Protein AF-A0A7C4SYA0-F1 (afdb_monomer_lite)

Sequence (109 aa):
MLEIKVHLNSPVEKILDFKCCHMLNQNLEILVRNRGEKTVRVSSACELVGPSGRLRLECLFPPGGHVIPPGEIVAFYGSFPESLFDPYESVVFRDAEGGEHWAPLRPDR

Secondary structure (DSSP, 8-state):
-EEEEEEES--GGGTTTS--S--TT--EEEEEEE-SSS-EEEES-EEEEETTEEEEE--PBSPSEEEE-TT-EEEEEE---GGGGTT--EEEEEBTTS-EEEEESSTT-

Structure (mmCIF, N/CA/C/O backbone):
data_AF-A0A7C4SYA0-F1
#
_entry.id   AF-A0A7C4SYA0-F1
#
loop_
_atom_site.group_PDB
_atom_site.id
_atom_site.type_symbol
_atom_site.label_atom_id
_atom_site.label_alt_id
_atom_site.label_comp_id
_atom_site.label_asym_id
_atom_site.label_entity_id
_atom_site.label_seq_id
_atom_site.pdbx_PDB_ins_code
_atom_site.Cartn_x
_atom_site.Cartn_y
_atom_site.Cartn_z
_atom_site.occupancy
_atom_site.B_iso_or_equiv
_atom_site.auth_seq_id
_atom_site.auth_comp_id
_atom_site.auth_asym_id
_atom_site.auth_atom_id
_atom_site.pdbx_PDB_model_num
ATOM 1 N N . MET A 1 1 ? -3.732 -3.733 13.935 1.00 89.00 1 MET A N 1
ATOM 2 C CA . MET A 1 1 ? -3.044 -4.533 12.902 1.00 89.00 1 MET A 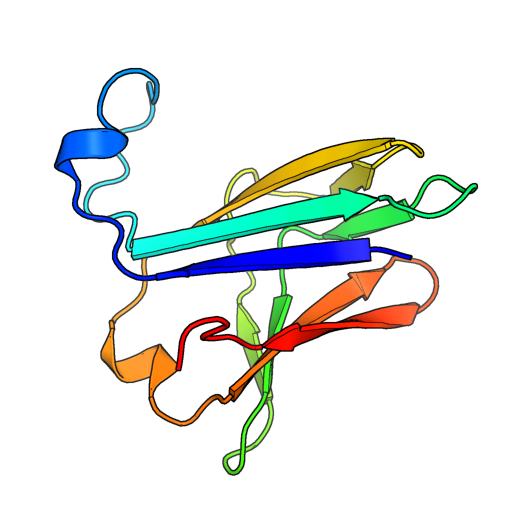CA 1
ATOM 3 C C . MET A 1 1 ? -3.741 -4.268 11.586 1.00 89.00 1 MET A C 1
ATOM 5 O O . MET A 1 1 ? -4.956 -4.448 11.538 1.00 89.00 1 MET A O 1
ATOM 9 N N . LEU A 1 2 ? -3.020 -3.806 10.568 1.00 95.50 2 LEU A N 1
ATOM 10 C CA . LEU A 1 2 ? -3.595 -3.619 9.239 1.00 95.50 2 LEU A CA 1
ATOM 11 C C . LEU A 1 2 ? -3.404 -4.892 8.405 1.00 95.50 2 LEU A C 1
ATOM 13 O O . LEU A 1 2 ? -2.297 -5.403 8.289 1.00 95.50 2 LEU A O 1
ATOM 17 N N . GLU A 1 3 ? -4.494 -5.402 7.843 1.00 96.75 3 GLU A N 1
ATOM 18 C CA . GLU A 1 3 ? -4.477 -6.374 6.751 1.00 96.75 3 GLU A CA 1
ATOM 19 C C . GLU A 1 3 ? -4.413 -5.583 5.441 1.00 96.75 3 GLU A C 1
ATOM 21 O O . GLU A 1 3 ? -5.282 -4.748 5.187 1.00 96.75 3 GLU A O 1
ATOM 26 N N . ILE A 1 4 ? -3.391 -5.833 4.623 1.00 97.12 4 ILE A N 1
ATOM 27 C CA . ILE A 1 4 ? -3.178 -5.135 3.353 1.00 97.12 4 ILE A CA 1
ATOM 28 C C . ILE A 1 4 ? -3.299 -6.149 2.216 1.00 97.12 4 ILE A C 1
ATOM 30 O O . ILE A 1 4 ? -2.679 -7.212 2.260 1.00 97.12 4 ILE A O 1
ATOM 34 N N . LYS A 1 5 ? -4.094 -5.823 1.196 1.00 95.56 5 LYS A N 1
ATOM 35 C CA . LYS A 1 5 ? -4.222 -6.612 -0.036 1.00 95.56 5 LYS A CA 1
ATOM 36 C C . LYS A 1 5 ? -3.903 -5.744 -1.233 1.00 95.56 5 LYS A C 1
ATOM 38 O O . LYS A 1 5 ? -4.435 -4.644 -1.340 1.00 95.56 5 LYS A O 1
ATOM 43 N N . VAL A 1 6 ? -3.049 -6.249 -2.114 1.00 93.38 6 VAL A N 1
ATOM 44 C CA . VAL A 1 6 ? -2.608 -5.528 -3.305 1.00 93.38 6 VAL A CA 1
ATOM 45 C C . VAL A 1 6 ? -3.161 -6.206 -4.545 1.00 93.38 6 VAL A C 1
ATOM 47 O O . VAL A 1 6 ? -3.033 -7.419 -4.714 1.00 93.38 6 VAL A O 1
ATOM 50 N N . HIS A 1 7 ? -3.755 -5.402 -5.414 1.00 90.62 7 HIS A N 1
ATOM 51 C CA . HIS A 1 7 ? -4.251 -5.796 -6.717 1.00 90.62 7 HIS A CA 1
ATOM 52 C C . HIS A 1 7 ? -3.495 -4.985 -7.771 1.00 90.62 7 HIS A C 1
ATOM 54 O O . HIS A 1 7 ? -3.656 -3.769 -7.878 1.00 90.62 7 HIS A O 1
ATOM 60 N N . LEU A 1 8 ? -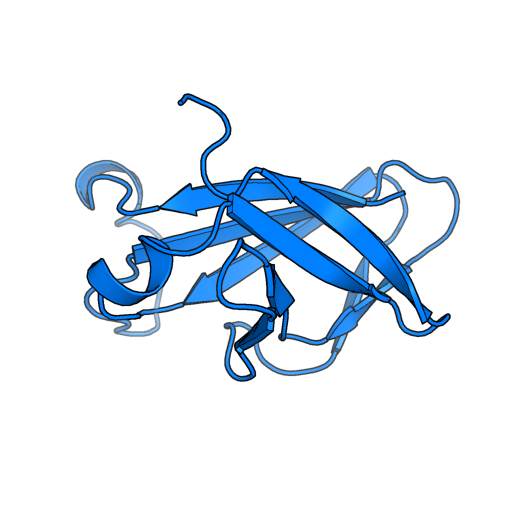2.639 -5.667 -8.529 1.00 88.19 8 LEU A N 1
ATOM 61 C CA . LEU A 1 8 ? -1.953 -5.098 -9.685 1.00 88.19 8 LEU A CA 1
ATOM 62 C C . LEU A 1 8 ? -2.721 -5.453 -10.954 1.00 88.19 8 LEU A C 1
ATOM 64 O O . LEU A 1 8 ? -3.190 -6.584 -11.078 1.00 88.19 8 LEU A O 1
ATOM 68 N N . ASN A 1 9 ? -2.803 -4.509 -11.894 1.00 76.94 9 ASN A N 1
ATOM 69 C CA . ASN A 1 9 ? -3.320 -4.722 -13.249 1.00 76.94 9 ASN A CA 1
ATOM 70 C C . ASN A 1 9 ? -4.641 -5.517 -13.288 1.00 76.94 9 ASN A C 1
ATOM 72 O O . ASN A 1 9 ? -4.780 -6.462 -14.069 1.00 76.94 9 ASN A O 1
ATOM 76 N N . SER A 1 10 ? -5.610 -5.185 -12.429 1.00 59.09 10 SER A N 1
ATOM 77 C CA . SER A 1 10 ? -6.918 -5.833 -12.506 1.00 59.09 10 SER A CA 1
ATOM 78 C C . SER A 1 10 ? -7.511 -5.593 -13.904 1.00 59.09 10 SER A C 1
ATOM 80 O O . SER A 1 10 ? -7.451 -4.465 -14.404 1.00 59.09 10 SER A O 1
ATOM 82 N N . PRO A 1 11 ? -8.042 -6.629 -14.586 1.00 52.00 11 PRO A N 1
ATOM 83 C CA . PRO A 1 11 ? -8.643 -6.445 -15.896 1.00 52.00 11 PRO A CA 1
ATOM 84 C C . PRO A 1 11 ? -9.777 -5.433 -15.747 1.00 52.00 11 PRO A C 1
ATOM 86 O O . PRO A 1 11 ? -10.738 -5.649 -15.004 1.00 52.00 11 PRO A O 1
ATOM 89 N N . VAL A 1 12 ? -9.602 -4.310 -16.443 1.00 49.03 12 VAL A N 1
ATOM 90 C CA . VAL A 1 12 ? -10.437 -3.100 -16.441 1.00 49.03 12 VAL A CA 1
ATOM 91 C C . VAL A 1 12 ? -11.941 -3.422 -16.519 1.00 49.03 12 VAL A C 1
ATOM 93 O O . VAL A 1 12 ? -12.767 -2.714 -15.955 1.00 49.03 12 VAL A O 1
ATOM 96 N N . GLU A 1 13 ? -12.301 -4.561 -17.104 1.00 45.31 13 GLU A N 1
ATOM 97 C CA . GLU A 1 13 ? -13.667 -5.060 -17.272 1.00 45.31 13 GLU A CA 1
ATOM 98 C C . GLU A 1 13 ? -14.423 -5.392 -15.966 1.00 45.31 13 GL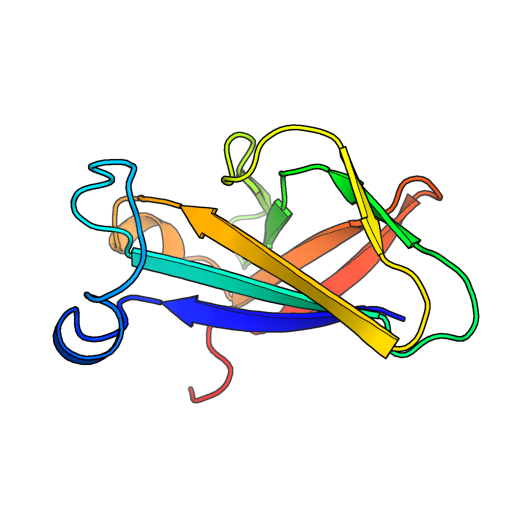U A C 1
ATOM 100 O O . GLU A 1 13 ? -15.646 -5.495 -16.003 1.00 45.31 13 GLU A O 1
ATOM 105 N N . LYS A 1 14 ? -13.764 -5.514 -14.800 1.00 44.25 14 LYS A N 1
ATOM 106 C CA . LYS A 1 14 ? -14.458 -5.739 -13.507 1.00 44.25 14 LYS A CA 1
ATOM 107 C C . LYS A 1 14 ? -14.622 -4.502 -12.612 1.00 44.25 14 LYS A C 1
ATOM 109 O O . LYS A 1 14 ? -15.277 -4.614 -11.579 1.00 44.25 14 LYS A O 1
ATOM 114 N N . ILE A 1 15 ? -14.044 -3.347 -12.965 1.00 48.00 15 ILE A N 1
ATOM 115 C CA . ILE A 1 15 ? -13.962 -2.166 -12.067 1.00 48.00 15 ILE A CA 1
ATOM 116 C C . ILE A 1 15 ? -14.588 -0.894 -12.687 1.00 48.00 15 ILE A C 1
ATOM 118 O O . ILE A 1 15 ? -14.627 0.168 -12.064 1.00 48.00 15 ILE A O 1
ATOM 122 N N . LEU A 1 16 ? -15.144 -0.978 -13.897 1.00 42.50 16 LEU A N 1
ATOM 123 C CA . LEU A 1 16 ? -15.709 0.170 -14.617 1.00 42.50 16 LEU A CA 1
ATOM 124 C C . LEU A 1 16 ? -17.205 0.408 -14.363 1.00 42.50 16 LEU A C 1
ATOM 126 O O . LEU A 1 16 ? -17.979 0.416 -15.310 1.00 42.50 16 LEU A O 1
ATOM 130 N N . ASP A 1 17 ? -17.620 0.678 -13.123 1.00 42.88 17 ASP A N 1
ATOM 131 C CA . ASP A 1 17 ? -18.966 1.261 -12.936 1.00 42.88 17 ASP A CA 1
ATOM 132 C C . ASP A 1 17 ? -19.072 2.393 -11.908 1.00 42.88 17 ASP A C 1
ATOM 134 O O . ASP A 1 17 ? -20.140 2.969 -11.745 1.00 42.88 17 ASP A O 1
ATOM 138 N N . PHE A 1 18 ? -17.987 2.785 -11.223 1.00 46.97 18 PHE A N 1
ATOM 139 C CA . PHE A 1 18 ? -18.123 3.762 -10.132 1.00 46.97 18 PHE A CA 1
ATOM 140 C C . PHE A 1 18 ? -16.894 4.639 -9.863 1.00 46.97 18 PHE A C 1
ATOM 142 O O . PHE A 1 18 ? -16.461 4.758 -8.720 1.00 46.97 18 PHE A O 1
ATOM 149 N N . LYS A 1 19 ? -16.306 5.302 -10.870 1.00 48.38 19 LYS A N 1
ATOM 150 C CA . LYS A 1 19 ? -15.306 6.358 -10.591 1.00 48.38 19 LYS A CA 1
ATOM 151 C C . LYS A 1 19 ? -15.502 7.585 -11.481 1.00 48.38 19 LYS A C 1
ATOM 153 O O . LYS A 1 19 ? -15.148 7.593 -12.651 1.00 48.38 19 LYS A O 1
ATOM 158 N N . CYS A 1 20 ? -16.037 8.650 -10.881 1.00 51.44 20 CYS A N 1
ATOM 159 C CA . CYS A 1 20 ? -16.278 9.974 -11.472 1.00 51.44 20 CYS A CA 1
ATOM 160 C C . CYS A 1 20 ? -15.003 10.811 -11.718 1.00 51.44 20 CYS A C 1
ATOM 162 O O . CYS A 1 20 ? -15.086 11.983 -12.081 1.00 51.44 20 CYS A O 1
ATOM 164 N N . CYS A 1 21 ? -13.822 10.219 -11.545 1.00 46.97 21 CYS A N 1
ATOM 165 C CA . CYS A 1 21 ? -12.532 10.842 -11.806 1.00 46.97 21 CYS A CA 1
ATOM 166 C C . CYS A 1 21 ? -11.891 10.049 -12.946 1.00 46.97 21 CYS A C 1
ATOM 168 O O . CYS A 1 21 ? -11.596 8.877 -12.734 1.00 46.97 21 CYS A O 1
ATOM 170 N N . HIS A 1 22 ? -11.692 10.654 -14.123 1.00 50.47 22 HIS A N 1
ATOM 171 C CA . HIS A 1 22 ? -11.050 10.074 -15.319 1.00 50.47 22 HIS A CA 1
ATOM 172 C C . HIS A 1 22 ? -9.584 9.634 -15.079 1.00 50.47 22 HIS A C 1
ATOM 174 O O . HIS A 1 22 ? -8.656 10.109 -15.731 1.00 50.47 22 HIS A O 1
ATOM 180 N N . MET A 1 23 ? -9.344 8.739 -14.124 1.00 54.56 23 MET A N 1
ATOM 181 C CA . MET A 1 23 ? -8.054 8.110 -13.883 1.00 54.56 23 MET A CA 1
ATOM 182 C C . MET A 1 23 ? -7.903 6.965 -14.880 1.00 54.56 23 MET A C 1
ATOM 184 O O . MET A 1 23 ? -8.278 5.825 -14.612 1.00 54.56 23 MET A O 1
ATOM 188 N N . LEU A 1 24 ? -7.414 7.303 -16.070 1.00 52.19 24 LEU A N 1
ATOM 189 C CA . LEU A 1 24 ? -7.052 6.328 -17.092 1.00 52.19 24 LEU A CA 1
ATOM 190 C C . LEU A 1 24 ? -5.924 5.435 -16.547 1.00 52.19 24 LEU A C 1
ATOM 192 O O . LEU A 1 24 ? -4.962 5.937 -15.970 1.00 52.19 24 LEU A O 1
ATOM 196 N N . ASN A 1 25 ? -6.040 4.121 -16.748 1.00 61.69 25 ASN A N 1
ATOM 197 C CA . ASN A 1 25 ? -5.023 3.123 -16.395 1.00 61.69 25 ASN A CA 1
ATOM 198 C C . ASN A 1 25 ? -4.689 3.051 -14.890 1.00 61.69 25 ASN A C 1
ATOM 200 O O . ASN A 1 25 ? -3.518 3.071 -14.506 1.00 61.69 25 ASN A O 1
ATOM 204 N N . GLN A 1 26 ? -5.699 2.971 -14.013 1.00 70.12 26 GLN A N 1
ATOM 205 C CA . GLN A 1 26 ? -5.460 2.516 -12.637 1.00 70.12 26 GLN A CA 1
ATOM 206 C C . GLN A 1 26 ? -4.959 1.079 -12.679 1.00 70.12 26 GLN A C 1
ATOM 208 O O . GLN A 1 26 ? -5.704 0.171 -13.039 1.00 70.12 26 GLN A O 1
ATOM 213 N N . ASN A 1 27 ? -3.694 0.892 -12.332 1.00 82.69 27 ASN A N 1
ATOM 214 C CA . ASN A 1 27 ? -3.041 -0.407 -12.387 1.00 82.69 27 ASN A CA 1
ATOM 215 C C . ASN A 1 27 ? -2.550 -0.880 -11.013 1.00 82.69 27 ASN A C 1
ATOM 217 O O . ASN A 1 27 ? -1.955 -1.949 -10.899 1.00 82.69 27 ASN A O 1
ATOM 221 N N . LEU A 1 28 ? -2.852 -0.100 -9.973 1.00 89.69 28 LEU A N 1
ATOM 222 C CA . LEU A 1 28 ? -2.631 -0.422 -8.575 1.00 89.69 28 LEU A CA 1
ATOM 223 C C . LEU A 1 28 ? -3.895 -0.098 -7.772 1.00 89.69 28 LEU A C 1
ATOM 225 O O . LEU A 1 28 ? -4.339 1.052 -7.732 1.00 89.69 28 LEU A O 1
ATOM 229 N N . GLU A 1 29 ? -4.423 -1.102 -7.085 1.00 92.38 29 GLU A N 1
ATOM 230 C CA . GLU A 1 29 ? -5.386 -0.965 -5.996 1.00 92.38 29 GLU A CA 1
ATOM 231 C C . GLU A 1 29 ? -4.803 -1.619 -4.741 1.00 92.38 29 GLU A C 1
ATOM 233 O O . GLU A 1 29 ? -4.251 -2.719 -4.790 1.00 92.38 29 GLU A O 1
ATOM 238 N N . ILE A 1 30 ? -4.912 -0.937 -3.603 1.00 94.31 30 ILE A N 1
ATOM 239 C CA . ILE A 1 30 ? -4.473 -1.449 -2.309 1.00 94.31 30 ILE A CA 1
ATOM 240 C C . ILE A 1 30 ? -5.610 -1.304 -1.307 1.00 94.31 30 ILE A C 1
ATOM 242 O O . ILE A 1 30 ? -6.033 -0.195 -0.984 1.00 94.31 30 ILE A O 1
ATOM 246 N N . LEU A 1 31 ? -6.085 -2.427 -0.786 1.00 95.88 31 LEU A N 1
ATOM 247 C CA . LEU A 1 31 ? -7.107 -2.475 0.246 1.00 95.88 31 LEU A CA 1
ATOM 248 C C . LEU A 1 31 ? -6.437 -2.593 1.611 1.00 95.88 31 LEU A C 1
ATOM 250 O O . LEU A 1 31 ? -5.734 -3.566 1.879 1.00 95.88 31 LEU A O 1
ATOM 254 N N . VAL A 1 32 ? -6.673 -1.615 2.480 1.00 97.31 32 VAL A N 1
ATOM 255 C CA . VAL A 1 32 ? -6.110 -1.554 3.830 1.00 97.31 32 VAL A CA 1
ATOM 256 C C . VAL A 1 32 ? -7.243 -1.675 4.835 1.00 97.31 32 VAL A C 1
ATOM 258 O O . VAL A 1 32 ? -8.039 -0.751 5.009 1.00 97.31 32 VAL A O 1
ATOM 261 N N . ARG A 1 33 ? -7.328 -2.826 5.502 1.00 97.94 33 ARG A N 1
ATOM 262 C CA . ARG A 1 33 ? -8.347 -3.118 6.510 1.00 97.94 33 ARG A CA 1
ATOM 263 C C . ARG A 1 33 ? -7.745 -3.121 7.901 1.00 97.94 33 ARG A C 1
ATOM 265 O O . ARG A 1 33 ? -6.767 -3.818 8.158 1.00 97.94 33 ARG A O 1
ATOM 272 N N . ASN A 1 34 ? -8.370 -2.427 8.841 1.00 98.00 34 ASN A N 1
ATOM 273 C CA . ASN A 1 34 ? -7.960 -2.521 10.233 1.00 98.00 34 ASN A CA 1
ATOM 274 C C . ASN A 1 34 ? -8.602 -3.742 10.907 1.00 98.00 34 ASN A C 1
ATOM 276 O O . ASN A 1 34 ? -9.810 -3.793 11.126 1.00 98.00 34 ASN A O 1
ATOM 280 N N . ARG A 1 35 ? -7.781 -4.737 11.247 1.00 97.00 35 ARG A N 1
ATOM 281 C CA . ARG A 1 35 ? -8.178 -5.942 11.998 1.00 97.00 35 ARG A CA 1
ATOM 282 C C . ARG A 1 35 ? -7.884 -5.845 13.495 1.00 97.00 35 ARG A C 1
ATOM 284 O O . ARG A 1 35 ? -8.151 -6.793 14.221 1.00 97.00 35 ARG A O 1
ATOM 291 N N . GLY A 1 36 ? -7.273 -4.749 13.943 1.00 95.06 36 GLY A N 1
ATOM 292 C CA . GLY A 1 36 ? -7.001 -4.516 15.358 1.00 95.06 36 GLY A CA 1
ATOM 293 C C . GLY A 1 36 ? -8.182 -3.891 16.096 1.00 95.06 36 GLY A C 1
ATOM 294 O O . GLY A 1 36 ? -9.210 -3.583 15.507 1.00 95.06 36 GLY A O 1
ATOM 295 N N . GLU A 1 37 ? -7.980 -3.653 17.389 1.00 96.19 37 GLU A N 1
ATOM 296 C CA . GLU A 1 37 ? -8.984 -3.072 18.294 1.00 96.19 37 GLU A CA 1
ATOM 297 C C . GLU A 1 37 ? -8.890 -1.544 18.420 1.00 96.19 37 GLU A C 1
ATOM 299 O O . GLU A 1 37 ? -9.789 -0.902 18.956 1.00 96.19 37 GLU A O 1
ATOM 304 N N . LYS A 1 38 ? -7.802 -0.939 17.929 1.00 96.31 38 LYS A N 1
ATOM 305 C CA . LYS A 1 38 ? -7.568 0.509 17.979 1.00 96.31 38 LYS A CA 1
ATOM 306 C C . LYS A 1 38 ? -7.674 1.122 16.595 1.00 96.31 38 LYS A C 1
ATOM 308 O O . LYS A 1 38 ? -7.267 0.505 15.613 1.00 96.31 38 LYS A O 1
ATOM 313 N N . THR A 1 39 ? -8.163 2.355 16.529 1.00 96.94 39 THR A N 1
ATOM 314 C CA . THR A 1 39 ? -8.139 3.172 15.313 1.00 96.94 39 THR A CA 1
ATOM 315 C C . THR A 1 39 ? -6.703 3.418 14.861 1.00 96.94 39 THR A C 1
ATOM 317 O O . THR A 1 39 ? -5.869 3.823 15.666 1.00 96.94 39 THR A O 1
ATOM 320 N N . VAL A 1 40 ? -6.432 3.221 13.571 1.00 97.69 40 VAL A N 1
ATOM 321 C CA . VAL A 1 40 ? -5.109 3.440 12.970 1.00 97.69 40 VAL A CA 1
ATOM 322 C C . VAL A 1 40 ? -5.174 4.621 12.009 1.00 97.69 40 VAL A C 1
ATOM 324 O O . VAL A 1 40 ? -6.180 4.816 11.328 1.00 97.69 40 VAL A O 1
ATOM 327 N N . ARG A 1 41 ? -4.110 5.424 11.951 1.00 97.75 41 ARG A N 1
ATOM 328 C CA . ARG A 1 41 ? -3.977 6.522 10.987 1.00 97.75 41 ARG A CA 1
ATOM 329 C C . ARG A 1 41 ? -2.847 6.234 10.016 1.00 97.75 41 ARG A C 1
ATOM 331 O O . ARG A 1 41 ? -1.739 5.965 10.465 1.00 97.75 41 ARG A O 1
ATOM 338 N N . VAL A 1 42 ? -3.115 6.337 8.718 1.00 96.38 42 VAL A N 1
ATOM 339 C CA . VAL A 1 42 ? -2.117 6.160 7.650 1.00 96.38 42 VAL A CA 1
ATOM 340 C C . VAL A 1 42 ? -2.157 7.334 6.677 1.00 96.38 42 VAL A C 1
ATOM 342 O O . VAL A 1 42 ? -3.189 7.985 6.522 1.00 96.38 42 VAL A O 1
ATOM 345 N N . SER A 1 43 ? -1.041 7.625 6.015 1.00 95.75 43 SER A N 1
ATOM 346 C CA . SER A 1 43 ? -1.008 8.571 4.895 1.00 95.75 43 SER A CA 1
ATOM 347 C C . SER A 1 43 ? -1.364 7.887 3.578 1.00 95.75 43 SER A C 1
ATOM 349 O O . SER A 1 43 ? -1.258 6.670 3.451 1.00 95.75 43 SER A O 1
ATOM 351 N N . SER A 1 44 ? -1.678 8.684 2.562 1.00 95.38 44 SER A N 1
ATOM 352 C CA . SER A 1 44 ? -1.830 8.249 1.162 1.00 95.38 44 SER A CA 1
ATOM 353 C C . SER A 1 44 ? -0.484 7.971 0.492 1.00 95.38 44 SER A C 1
ATOM 355 O O . SER A 1 44 ? -0.187 8.457 -0.599 1.00 95.38 44 SER A O 1
ATOM 357 N N . ALA A 1 45 ? 0.358 7.227 1.201 1.00 96.06 45 ALA A N 1
ATOM 358 C CA . ALA A 1 45 ? 1.691 6.857 0.788 1.00 96.06 45 ALA A CA 1
ATOM 359 C C . ALA A 1 45 ? 2.045 5.486 1.359 1.00 96.06 45 ALA A C 1
ATOM 361 O O . ALA A 1 45 ? 1.699 5.177 2.502 1.00 96.06 45 ALA A O 1
ATOM 362 N N . CYS A 1 46 ? 2.773 4.700 0.578 1.00 96.75 46 CYS A N 1
ATOM 363 C CA . CYS A 1 46 ? 3.322 3.418 1.000 1.00 96.75 46 CYS A CA 1
ATOM 364 C C . CYS A 1 46 ? 4.739 3.249 0.453 1.00 96.75 46 CYS A C 1
ATOM 366 O O . CYS A 1 46 ? 5.167 3.987 -0.435 1.00 96.75 46 CYS A O 1
ATOM 368 N N . GLU A 1 47 ? 5.471 2.273 0.971 1.00 97.44 47 GLU A N 1
ATOM 369 C CA . GLU A 1 47 ? 6.776 1.890 0.444 1.00 97.44 47 GLU A CA 1
ATOM 370 C C . GLU A 1 47 ? 6.669 0.546 -0.274 1.00 97.44 47 GLU A C 1
ATOM 372 O O . GLU A 1 47 ? 6.027 -0.378 0.219 1.00 97.44 47 GLU A O 1
ATOM 377 N N . LEU A 1 48 ? 7.308 0.436 -1.433 1.00 97.31 48 LEU A N 1
ATOM 378 C CA . LEU A 1 48 ? 7.641 -0.836 -2.051 1.00 97.31 48 LEU A CA 1
ATOM 379 C C . LEU A 1 48 ? 9.008 -1.273 -1.537 1.00 97.31 48 LEU A C 1
ATOM 381 O O . LEU A 1 48 ? 9.937 -0.465 -1.491 1.00 97.31 48 LEU A O 1
ATOM 385 N N . VAL A 1 49 ? 9.136 -2.537 -1.150 1.00 98.06 49 VAL A N 1
ATOM 386 C CA . VAL A 1 49 ? 10.370 -3.089 -0.581 1.00 98.06 49 VAL A CA 1
ATOM 387 C C . VAL A 1 49 ? 10.770 -4.346 -1.342 1.00 98.06 49 VAL A C 1
ATOM 389 O O . VAL A 1 49 ? 9.931 -5.204 -1.615 1.00 98.06 49 VAL A O 1
ATOM 392 N N . GLY A 1 50 ? 12.050 -4.445 -1.691 1.00 96.31 50 GLY A N 1
ATOM 393 C CA . GLY A 1 50 ? 12.643 -5.595 -2.372 1.00 96.31 50 GLY A CA 1
ATOM 394 C C . GLY A 1 50 ? 14.173 -5.559 -2.323 1.00 96.31 50 GLY A C 1
ATOM 395 O O . GLY A 1 50 ? 14.742 -4.705 -1.634 1.00 96.31 50 GLY A O 1
ATOM 396 N N . PRO A 1 51 ? 14.864 -6.446 -3.061 1.00 94.00 51 PRO A N 1
ATOM 397 C CA . PRO A 1 51 ? 16.326 -6.554 -3.033 1.00 94.00 51 PRO A CA 1
ATOM 398 C C . PRO A 1 51 ? 17.064 -5.260 -3.400 1.00 94.00 51 PRO A C 1
ATOM 400 O O . PRO A 1 51 ? 18.157 -5.002 -2.900 1.00 94.00 51 PRO A O 1
ATOM 403 N N . SER A 1 52 ? 16.464 -4.419 -4.247 1.00 87.31 52 SER A N 1
ATOM 404 C CA . SER A 1 52 ? 17.028 -3.126 -4.662 1.00 87.31 52 SER A CA 1
ATOM 405 C C . SER A 1 52 ? 16.805 -1.990 -3.652 1.00 87.31 52 SER A C 1
ATOM 407 O O . SER A 1 52 ? 17.215 -0.860 -3.911 1.00 87.31 52 SER A O 1
ATOM 409 N N . GLY A 1 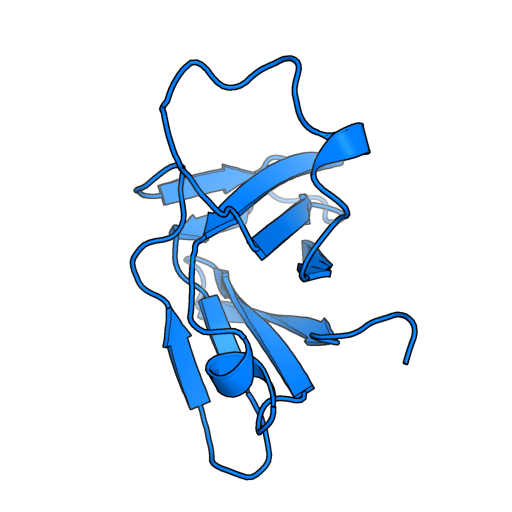53 ? 16.166 -2.261 -2.509 1.00 94.88 53 GLY A N 1
ATOM 410 C CA . GLY A 1 53 ? 15.908 -1.290 -1.448 1.00 94.88 53 GLY A CA 1
ATOM 411 C C . GLY A 1 53 ? 14.431 -0.924 -1.306 1.00 94.88 53 GLY A C 1
ATOM 412 O O . GLY A 1 53 ? 13.540 -1.734 -1.574 1.00 94.88 53 GLY A O 1
ATOM 413 N N . ARG A 1 54 ? 14.174 0.302 -0.837 1.00 96.94 54 ARG A N 1
ATOM 414 C CA . ARG A 1 54 ? 12.825 0.833 -0.607 1.00 96.94 54 ARG A CA 1
ATOM 415 C C . ARG A 1 54 ? 12.512 1.969 -1.578 1.00 96.94 54 ARG A C 1
ATOM 417 O O . ARG A 1 54 ? 13.346 2.851 -1.772 1.00 96.94 54 ARG A O 1
ATOM 424 N N . LEU A 1 55 ? 11.307 1.973 -2.140 1.00 96.62 55 LEU A N 1
ATOM 425 C CA . LEU A 1 55 ? 10.775 3.064 -2.958 1.00 96.62 55 LEU A CA 1
ATOM 426 C C . LEU A 1 55 ? 9.471 3.569 -2.357 1.00 96.62 55 LEU A C 1
ATOM 42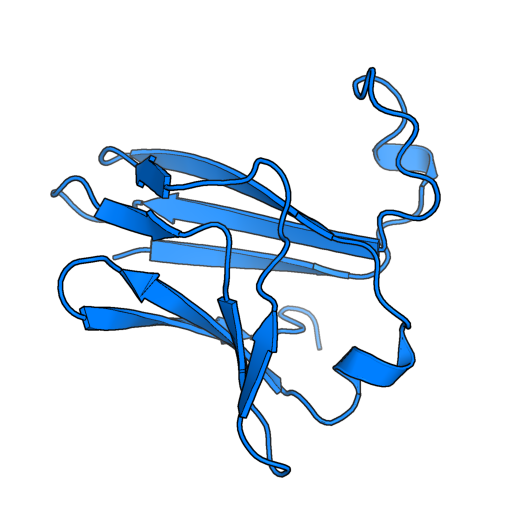8 O O . LEU A 1 55 ? 8.534 2.801 -2.172 1.00 96.62 55 LEU A O 1
ATOM 432 N N . ARG A 1 56 ? 9.387 4.870 -2.091 1.00 96.06 56 ARG A N 1
ATOM 433 C CA . ARG A 1 56 ? 8.187 5.492 -1.535 1.00 96.06 56 ARG A CA 1
ATOM 434 C C . ARG A 1 56 ? 7.264 5.990 -2.646 1.00 96.06 56 ARG A C 1
ATOM 436 O O . ARG A 1 56 ? 7.687 6.741 -3.519 1.00 96.06 56 ARG A O 1
ATOM 443 N N . LEU A 1 57 ? 5.997 5.594 -2.584 1.00 94.56 57 LEU A N 1
ATOM 444 C CA . LEU A 1 57 ? 4.917 6.097 -3.429 1.00 94.56 57 LEU A CA 1
ATOM 445 C C . LEU A 1 57 ? 4.164 7.176 -2.643 1.00 94.56 57 LEU A C 1
ATOM 447 O O . LEU A 1 57 ? 3.535 6.848 -1.644 1.00 94.56 57 LEU A O 1
ATOM 451 N N . GLU A 1 58 ? 4.234 8.449 -3.048 1.00 85.81 58 GLU A N 1
ATOM 452 C CA . GLU A 1 58 ? 3.712 9.587 -2.252 1.00 85.81 58 GLU A CA 1
ATOM 453 C C . GLU A 1 58 ? 2.356 10.153 -2.714 1.00 85.81 58 GLU A C 1
ATOM 455 O O . GLU A 1 58 ? 1.835 11.083 -2.103 1.00 85.81 58 GLU A O 1
ATOM 460 N N . CYS A 1 59 ? 1.757 9.581 -3.762 1.00 81.38 59 CYS A N 1
ATOM 461 C CA . CYS A 1 59 ? 0.587 10.153 -4.440 1.00 81.38 59 CYS A CA 1
ATOM 462 C C . CYS A 1 59 ? -0.545 9.138 -4.650 1.00 81.38 59 CYS A C 1
ATOM 464 O O . CYS A 1 59 ? -1.126 9.076 -5.735 1.00 81.38 59 CYS A O 1
ATOM 466 N N . LEU A 1 60 ? -0.854 8.316 -3.644 1.00 91.75 60 LEU A N 1
ATOM 467 C CA . LEU A 1 60 ? -2.016 7.432 -3.739 1.00 91.75 60 LEU A CA 1
ATOM 468 C C . LEU A 1 60 ? -3.315 8.242 -3.619 1.00 91.75 60 LEU A C 1
ATOM 470 O O . LEU A 1 60 ? -3.399 9.211 -2.864 1.00 91.75 60 LEU A O 1
ATOM 474 N N . PHE A 1 61 ? -4.342 7.838 -4.362 1.00 89.44 61 PHE A N 1
ATOM 475 C CA . PHE A 1 61 ? -5.691 8.385 -4.236 1.00 89.44 61 PHE A CA 1
ATOM 476 C C . PHE A 1 61 ? -6.547 7.481 -3.338 1.00 89.44 61 PHE A C 1
ATOM 478 O O . PHE A 1 61 ? -6.464 6.266 -3.500 1.00 89.44 61 PHE A O 1
ATOM 485 N N . PRO A 1 62 ? -7.433 8.009 -2.478 1.00 91.81 62 PRO A N 1
ATOM 486 C CA . PRO A 1 62 ? -7.636 9.427 -2.160 1.00 91.81 62 PRO A CA 1
ATOM 487 C C . PRO A 1 62 ? -6.432 10.030 -1.421 1.00 91.81 62 PRO A C 1
ATOM 489 O O . PRO A 1 62 ? -5.837 9.311 -0.627 1.00 91.81 62 PRO A O 1
ATOM 492 N N . PRO A 1 63 ? -6.073 11.311 -1.650 1.00 91.50 63 PRO A N 1
ATOM 493 C CA . PRO A 1 63 ? -4.911 11.941 -1.023 1.00 91.50 63 PRO A CA 1
ATOM 494 C C . PRO A 1 63 ? -5.145 12.272 0.460 1.00 91.50 63 PRO A C 1
ATOM 496 O O . PRO A 1 63 ? -6.279 12.340 0.933 1.00 91.50 63 PRO A O 1
ATOM 499 N N . GLY A 1 64 ? -4.060 12.569 1.182 1.00 91.62 64 GLY A N 1
ATOM 500 C CA . GLY A 1 64 ? -4.101 13.022 2.575 1.00 91.62 64 GLY A CA 1
ATOM 501 C C . GLY A 1 64 ? -3.921 11.914 3.616 1.00 91.62 64 GLY A C 1
ATOM 502 O O . GLY A 1 64 ? -3.312 10.876 3.351 1.00 91.62 64 GLY A O 1
ATOM 503 N N . GLY A 1 65 ? -4.378 12.182 4.839 1.00 94.50 65 GLY A N 1
ATOM 504 C CA . GLY A 1 65 ? -4.354 11.236 5.953 1.00 94.50 65 GLY A CA 1
ATOM 505 C C . GLY A 1 65 ? -5.703 10.548 6.125 1.00 94.50 65 GLY A C 1
ATOM 506 O O . GLY A 1 65 ? -6.744 11.194 6.036 1.00 94.50 65 GLY A O 1
ATOM 507 N N . HIS A 1 66 ? -5.671 9.255 6.425 1.00 96.19 66 HIS A N 1
ATOM 508 C CA . HIS A 1 66 ? -6.849 8.404 6.552 1.00 96.19 66 HIS A CA 1
ATOM 509 C C . HIS A 1 66 ? -6.924 7.820 7.948 1.00 96.19 66 HIS A C 1
ATOM 511 O O . HIS A 1 66 ? -5.939 7.301 8.475 1.00 96.19 66 HIS A O 1
ATOM 517 N N . VAL A 1 67 ? -8.107 7.914 8.544 1.00 97.69 67 VAL A N 1
ATOM 518 C CA . VAL A 1 67 ? -8.422 7.325 9.843 1.00 97.69 67 VAL A CA 1
ATOM 519 C C . VAL A 1 67 ? -9.190 6.038 9.578 1.00 97.69 67 VAL A C 1
ATOM 521 O O . VAL A 1 67 ? -10.253 6.084 8.970 1.00 97.69 67 VAL A O 1
ATOM 524 N N . ILE A 1 68 ? -8.658 4.905 10.032 1.00 97.44 68 ILE A N 1
ATOM 525 C CA . ILE A 1 68 ? -9.231 3.575 9.809 1.00 97.44 68 ILE A CA 1
ATOM 526 C C . ILE A 1 68 ? -9.650 2.991 11.167 1.00 97.44 68 ILE A C 1
ATOM 528 O O . ILE A 1 68 ? -8.800 2.470 11.903 1.00 97.44 68 ILE A O 1
ATOM 532 N N . PRO A 1 69 ? -10.934 3.101 11.556 1.00 98.12 69 PRO A N 1
ATOM 533 C CA . PRO A 1 69 ? -11.459 2.457 12.758 1.00 98.12 69 PRO A CA 1
ATOM 534 C C . PRO A 1 69 ? -11.331 0.923 12.715 1.00 98.12 69 PRO A C 1
ATOM 536 O O . PRO A 1 69 ? -11.168 0.352 11.637 1.00 98.12 69 PRO A O 1
ATOM 539 N N . PRO A 1 70 ? -11.415 0.230 13.864 1.00 98.31 70 PRO A N 1
ATOM 540 C CA . PRO A 1 70 ? -11.492 -1.230 13.918 1.00 98.31 70 PRO A CA 1
ATOM 541 C C . PRO A 1 70 ? -12.580 -1.803 13.002 1.00 98.31 70 PRO A C 1
ATOM 543 O O . PRO A 1 70 ? -13.724 -1.364 13.042 1.00 98.31 70 PRO A O 1
ATOM 546 N N . GLY A 1 71 ? -12.230 -2.800 12.191 1.00 97.25 71 GLY A N 1
ATOM 547 C CA . GLY A 1 71 ? -13.145 -3.481 11.272 1.00 97.25 71 GLY A CA 1
ATOM 548 C C . GLY A 1 71 ? -13.285 -2.826 9.895 1.00 97.25 71 GLY A C 1
ATOM 549 O O . GLY A 1 71 ? -13.599 -3.550 8.942 1.00 97.25 71 GLY A O 1
ATOM 550 N N . GLU A 1 72 ? -12.988 -1.528 9.788 1.00 98.00 72 GLU A N 1
ATOM 551 C CA . GLU A 1 72 ? -13.147 -0.705 8.583 1.00 98.00 72 GLU A CA 1
ATOM 552 C C . GLU A 1 72 ? -12.032 -0.907 7.551 1.00 98.00 72 GLU A C 1
ATOM 554 O O . GLU A 1 72 ? -10.944 -1.414 7.854 1.00 98.00 72 GLU A O 1
ATOM 559 N N . ILE A 1 73 ? -12.318 -0.489 6.315 1.00 96.38 73 ILE A N 1
ATOM 560 C CA . ILE A 1 73 ? -11.431 -0.620 5.158 1.00 96.38 73 ILE A CA 1
ATOM 561 C C . ILE A 1 73 ? -11.313 0.695 4.387 1.00 96.38 73 ILE A C 1
ATOM 563 O O . ILE A 1 73 ? -12.296 1.404 4.188 1.00 96.38 73 ILE A O 1
ATOM 567 N N . VAL A 1 74 ? -10.105 0.996 3.916 1.00 95.81 74 VAL A N 1
ATOM 568 C CA . VAL A 1 74 ? -9.835 2.087 2.973 1.00 95.81 74 VAL A CA 1
ATOM 569 C C . VAL A 1 74 ? -9.153 1.506 1.743 1.00 95.81 74 VAL A C 1
ATOM 571 O O . VAL A 1 74 ? -8.274 0.653 1.858 1.00 95.81 74 VAL A O 1
ATOM 574 N N . ALA A 1 75 ? -9.569 1.965 0.567 1.00 94.62 75 ALA A N 1
ATOM 575 C CA . ALA A 1 75 ? -8.957 1.600 -0.699 1.00 94.62 75 ALA A CA 1
ATOM 576 C C . ALA A 1 75 ? -8.089 2.750 -1.215 1.00 94.62 75 ALA A C 1
ATOM 578 O O . ALA A 1 75 ? -8.551 3.890 -1.302 1.00 94.62 75 ALA A O 1
ATOM 579 N N . PHE A 1 76 ? -6.852 2.426 -1.574 1.00 93.50 76 PHE A N 1
ATOM 580 C CA . PHE A 1 76 ? -5.908 3.320 -2.225 1.00 93.50 76 PHE A CA 1
ATOM 581 C C . PHE A 1 76 ? -5.702 2.914 -3.677 1.00 93.50 76 PHE A C 1
ATOM 583 O O . PHE A 1 76 ? -5.690 1.729 -3.998 1.00 93.50 76 PHE A O 1
ATOM 590 N N . TYR A 1 77 ? -5.488 3.894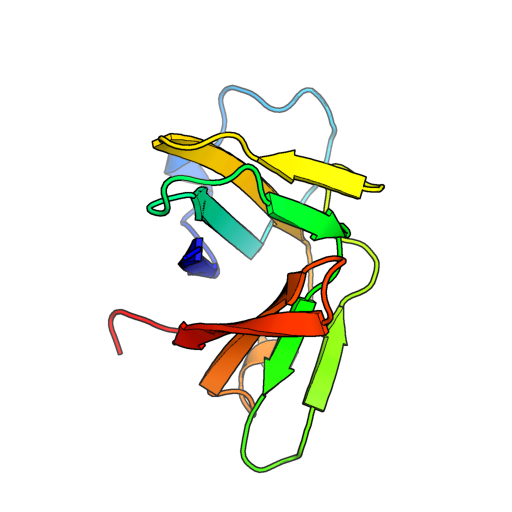 -4.544 1.00 91.38 77 TYR A N 1
ATOM 591 C CA . TYR A 1 77 ? -5.341 3.692 -5.978 1.00 91.38 77 TYR A CA 1
ATOM 592 C C . TYR A 1 77 ? -4.143 4.460 -6.522 1.00 91.38 77 TYR A C 1
ATOM 594 O O . TYR A 1 77 ? -3.828 5.553 -6.042 1.00 91.38 77 TYR A O 1
ATOM 602 N N . GLY A 1 78 ? -3.509 3.908 -7.553 1.00 88.25 78 GLY A N 1
ATOM 603 C CA . GLY A 1 78 ? -2.411 4.551 -8.263 1.00 88.25 78 GLY A CA 1
ATOM 604 C C . GLY A 1 78 ? -2.281 4.079 -9.708 1.00 88.25 78 GLY A C 1
ATOM 605 O O . GLY A 1 78 ? -2.838 3.053 -10.106 1.00 88.25 78 GLY A O 1
ATOM 606 N N . SER A 1 79 ? -1.521 4.854 -10.475 1.00 87.44 79 SER A N 1
ATOM 607 C CA . SER A 1 79 ? -1.170 4.571 -11.865 1.00 87.44 79 SER A CA 1
ATOM 608 C C . SER A 1 79 ? 0.334 4.735 -12.025 1.00 87.44 79 SER A C 1
ATOM 610 O O . SER A 1 79 ? 0.855 5.844 -11.900 1.00 87.44 79 SER A O 1
ATOM 612 N N . PHE A 1 80 ? 1.030 3.632 -12.279 1.00 87.44 80 PHE A N 1
ATOM 613 C CA . PHE A 1 80 ? 2.488 3.579 -12.388 1.00 87.44 80 PHE A CA 1
ATOM 614 C C . PHE A 1 80 ? 2.910 2.722 -13.589 1.00 87.44 80 PHE A C 1
ATOM 616 O O . PHE A 1 80 ? 2.141 1.867 -14.020 1.00 87.44 80 PHE A O 1
ATOM 623 N N . PRO A 1 81 ? 4.122 2.890 -14.145 1.00 88.06 81 PRO A N 1
ATOM 624 C CA . PRO A 1 81 ? 4.657 1.929 -15.108 1.00 88.06 81 PRO A CA 1
ATOM 625 C C . PRO A 1 81 ? 4.695 0.522 -14.496 1.00 88.06 81 PRO A C 1
ATOM 627 O O . PRO A 1 81 ? 5.163 0.372 -13.374 1.00 88.06 81 PRO A O 1
ATOM 630 N N . GLU A 1 82 ? 4.241 -0.513 -15.206 1.00 85.19 82 GLU A N 1
ATOM 631 C CA . GLU A 1 82 ? 4.206 -1.881 -14.650 1.00 85.19 82 GLU A CA 1
ATOM 632 C C . GLU A 1 82 ? 5.594 -2.388 -14.233 1.00 85.19 82 GLU A C 1
ATOM 634 O O . GLU A 1 82 ? 5.743 -3.012 -13.183 1.00 85.19 82 GLU A O 1
ATOM 639 N N . SER A 1 83 ? 6.624 -2.022 -15.001 1.00 89.56 83 SER A N 1
ATOM 640 C CA . SER A 1 83 ? 8.023 -2.353 -14.713 1.00 89.56 83 SER A CA 1
ATOM 641 C C . SER A 1 83 ? 8.540 -1.770 -13.396 1.00 89.56 83 SER A C 1
ATOM 643 O O . SER A 1 83 ? 9.544 -2.245 -12.868 1.00 89.56 83 SER A O 1
ATOM 645 N N . LEU A 1 84 ? 7.857 -0.768 -12.825 1.00 91.44 84 LEU A N 1
ATOM 646 C CA . LEU A 1 84 ? 8.192 -0.223 -11.509 1.00 91.44 84 LEU A CA 1
ATOM 647 C C . LEU A 1 84 ? 8.075 -1.290 -10.419 1.00 91.44 84 LEU A C 1
ATOM 649 O O . LEU A 1 84 ? 8.830 -1.244 -9.455 1.00 91.44 84 LEU A O 1
ATOM 653 N N . PHE A 1 85 ? 7.148 -2.240 -10.552 1.00 91.81 85 PHE A N 1
ATOM 654 C CA . PHE A 1 85 ? 6.866 -3.231 -9.513 1.00 91.81 85 PHE A CA 1
ATOM 655 C C . PHE A 1 85 ? 7.822 -4.428 -9.537 1.00 91.81 85 PHE A C 1
ATOM 657 O O . PHE A 1 85 ? 7.879 -5.179 -8.563 1.00 91.81 85 PHE A O 1
ATOM 664 N N . ASP A 1 86 ? 8.530 -4.665 -10.640 1.00 92.19 86 ASP A N 1
ATOM 665 C CA . ASP A 1 86 ? 9.332 -5.875 -10.863 1.00 92.19 86 ASP A CA 1
ATOM 666 C C . ASP A 1 86 ? 10.413 -6.148 -9.805 1.00 92.19 86 ASP A C 1
ATOM 668 O O . ASP A 1 86 ? 10.499 -7.291 -9.356 1.00 92.19 86 ASP A O 1
ATOM 672 N N . PRO A 1 87 ? 11.202 -5.158 -9.340 1.00 94.75 87 PRO A N 1
ATOM 673 C CA . PRO A 1 87 ? 12.257 -5.409 -8.361 1.00 94.75 87 PRO A CA 1
ATOM 674 C C . PRO A 1 87 ? 11.754 -5.439 -6.909 1.00 94.75 87 PRO A C 1
ATOM 676 O O . PRO A 1 87 ? 12.566 -5.566 -5.992 1.00 94.75 87 PRO A O 1
ATOM 679 N N . TYR A 1 88 ? 10.446 -5.282 -6.674 1.00 96.06 88 TYR A N 1
ATOM 680 C CA . TYR A 1 88 ? 9.864 -5.212 -5.335 1.00 96.06 88 TYR A CA 1
ATOM 681 C C . TYR A 1 88 ? 8.979 -6.422 -5.030 1.00 96.06 88 TYR A C 1
ATOM 683 O O . TYR A 1 88 ? 8.319 -6.993 -5.901 1.00 96.06 88 TYR A O 1
ATOM 691 N N . GLU A 1 89 ? 8.948 -6.791 -3.754 1.00 96.12 89 GLU A N 1
ATOM 692 C CA . GLU A 1 89 ? 8.300 -8.004 -3.248 1.00 96.12 89 GLU A CA 1
ATOM 693 C C . GLU A 1 89 ? 7.190 -7.691 -2.245 1.00 96.12 89 GLU A C 1
ATOM 695 O O . GLU A 1 89 ? 6.244 -8.464 -2.116 1.00 96.12 89 GLU A O 1
ATOM 700 N N . SER A 1 90 ? 7.279 -6.559 -1.543 1.00 97.50 90 SER A N 1
ATOM 701 C CA . SER A 1 90 ? 6.356 -6.186 -0.467 1.00 97.50 90 SER A CA 1
ATOM 702 C C . SER A 1 90 ? 5.879 -4.743 -0.576 1.00 97.50 90 SER A C 1
ATOM 704 O O . SER A 1 90 ? 6.589 -3.879 -1.091 1.00 97.50 90 SER A O 1
ATOM 706 N N . VAL A 1 91 ? 4.689 -4.489 -0.032 1.00 97.12 91 VAL A N 1
ATOM 707 C CA . VAL A 1 91 ? 4.142 -3.158 0.247 1.00 97.12 91 VAL A CA 1
ATOM 708 C C . VAL A 1 91 ? 4.142 -2.927 1.751 1.00 97.12 91 VAL A C 1
ATOM 710 O O . VAL A 1 91 ? 3.765 -3.813 2.522 1.00 97.12 91 VAL A O 1
ATOM 713 N N . VAL A 1 92 ? 4.526 -1.721 2.161 1.00 97.81 92 VAL A N 1
ATOM 714 C CA . VAL A 1 92 ? 4.556 -1.299 3.560 1.00 97.81 92 VAL A CA 1
ATOM 715 C C . VAL A 1 92 ? 3.772 -0.011 3.741 1.00 97.81 92 VAL A C 1
ATOM 717 O O . VAL A 1 92 ? 4.085 1.011 3.129 1.00 97.81 92 VAL A O 1
ATOM 720 N N . PHE A 1 93 ? 2.781 -0.042 4.629 1.00 97.44 93 PHE A N 1
ATOM 721 C CA . PHE A 1 93 ? 2.169 1.170 5.167 1.00 97.44 93 PHE A CA 1
ATOM 722 C C . PHE A 1 93 ? 2.768 1.472 6.532 1.00 97.44 93 PHE A C 1
ATOM 724 O O . PHE A 1 93 ? 2.816 0.600 7.400 1.00 97.44 93 PHE A O 1
ATOM 731 N N . ARG A 1 94 ? 3.187 2.722 6.733 1.00 96.56 94 ARG A N 1
ATOM 732 C CA . ARG A 1 94 ? 3.580 3.221 8.050 1.00 96.56 94 ARG A CA 1
ATOM 733 C C . ARG A 1 94 ? 2.419 3.992 8.662 1.00 96.56 94 ARG A C 1
ATOM 735 O O . ARG A 1 94 ? 1.868 4.892 8.023 1.00 96.56 94 ARG A O 1
ATOM 742 N N . ASP A 1 95 ? 2.044 3.629 9.879 1.00 95.56 95 ASP A N 1
ATOM 743 C CA . ASP A 1 95 ? 1.044 4.371 10.635 1.00 95.56 95 ASP A CA 1
ATOM 744 C C . ASP A 1 95 ? 1.643 5.610 11.326 1.00 95.56 95 ASP A C 1
ATOM 746 O O . ASP A 1 95 ? 2.858 5.815 11.371 1.00 95.56 95 ASP A O 1
ATOM 750 N N . ALA A 1 96 ? 0.772 6.469 11.855 1.00 94.56 96 ALA A N 1
ATOM 751 C CA . ALA A 1 96 ? 1.172 7.688 12.557 1.00 94.56 96 ALA A CA 1
ATOM 752 C C . ALA A 1 96 ? 1.933 7.437 13.876 1.00 94.56 96 ALA A C 1
ATOM 754 O O . ALA A 1 96 ? 2.547 8.366 14.396 1.00 94.56 96 ALA A O 1
ATOM 755 N N . GLU A 1 97 ? 1.896 6.216 14.416 1.00 94.12 97 GLU A N 1
ATOM 756 C CA . GLU A 1 97 ? 2.649 5.803 15.609 1.00 94.12 97 GLU A CA 1
ATOM 757 C C . GLU A 1 97 ? 4.040 5.246 15.239 1.00 94.12 97 GLU A C 1
ATOM 759 O O . GLU A 1 97 ? 4.844 4.941 16.118 1.00 94.12 97 GLU A O 1
ATOM 764 N N . GLY A 1 98 ? 4.353 5.155 13.940 1.00 93.56 98 GLY A N 1
ATOM 765 C CA . GLY A 1 98 ? 5.611 4.623 13.416 1.00 93.56 98 GLY A CA 1
ATOM 766 C C . GLY A 1 98 ? 5.596 3.112 13.170 1.00 93.56 98 GLY A C 1
ATOM 767 O O . GLY A 1 98 ? 6.620 2.563 12.761 1.00 93.56 98 GLY A O 1
ATOM 768 N N . GLY A 1 99 ? 4.461 2.442 13.378 1.00 95.19 99 GLY A N 1
ATOM 769 C CA . GLY A 1 99 ? 4.283 1.020 13.109 1.00 95.19 99 GLY A CA 1
ATOM 770 C C . GLY A 1 99 ? 4.278 0.721 11.611 1.00 95.19 99 GLY A C 1
ATOM 771 O O . GLY A 1 99 ? 3.594 1.388 10.834 1.00 95.19 99 GLY A O 1
ATOM 772 N N . GLU A 1 100 ? 5.042 -0.291 11.197 1.00 97.19 100 GLU A N 1
ATOM 773 C CA . GLU A 1 100 ? 5.063 -0.775 9.814 1.00 97.19 100 GLU A CA 1
ATOM 774 C C . GLU A 1 100 ? 4.141 -1.986 9.650 1.00 97.19 100 GLU A C 1
ATOM 776 O O . GLU A 1 100 ? 4.247 -2.975 10.378 1.00 97.19 100 GLU A O 1
ATOM 781 N N . HIS A 1 101 ? 3.258 -1.922 8.657 1.00 96.88 101 HIS A N 1
ATOM 782 C CA . HIS A 1 101 ? 2.334 -2.995 8.299 1.00 96.88 101 HIS A CA 1
ATOM 783 C C . HIS A 1 101 ? 2.698 -3.495 6.908 1.00 96.88 101 HIS A C 1
ATOM 785 O O . HIS A 1 101 ? 2.688 -2.723 5.949 1.00 96.88 101 HIS A O 1
ATOM 791 N N . TRP A 1 102 ? 3.042 -4.777 6.822 1.00 97.38 102 TRP A N 1
ATOM 792 C CA . TRP A 1 102 ? 3.623 -5.398 5.638 1.00 97.38 102 TRP A CA 1
ATOM 793 C C . TRP A 1 102 ? 2.617 -6.311 4.947 1.00 97.38 102 TRP A C 1
ATOM 795 O O . TRP A 1 102 ? 1.855 -7.019 5.607 1.00 97.38 102 TRP A O 1
ATOM 805 N N . ALA A 1 103 ? 2.668 -6.344 3.621 1.00 97.00 103 ALA A N 1
ATOM 806 C CA . ALA A 1 103 ? 2.004 -7.361 2.819 1.00 97.00 103 ALA A CA 1
ATOM 807 C C . ALA A 1 103 ? 2.817 -7.694 1.566 1.00 97.00 103 ALA A C 1
ATOM 809 O O . ALA A 1 103 ? 3.547 -6.832 1.068 1.00 97.00 103 ALA A O 1
ATOM 810 N N . PRO A 1 104 ? 2.673 -8.916 1.026 1.00 96.50 104 PRO A N 1
ATOM 811 C CA . PRO A 1 104 ? 3.241 -9.243 -0.272 1.00 96.50 104 PRO A CA 1
ATOM 812 C C . PRO A 1 104 ? 2.649 -8.330 -1.350 1.00 96.50 104 PRO A C 1
ATOM 814 O O . PRO A 1 104 ? 1.438 -8.110 -1.408 1.00 96.50 104 PRO A O 1
ATOM 817 N N . LEU A 1 105 ? 3.509 -7.826 -2.234 1.00 94.38 105 LEU A N 1
ATOM 818 C CA . LEU A 1 105 ? 3.105 -7.040 -3.401 1.00 94.38 105 LEU A CA 1
ATOM 819 C C . LEU A 1 105 ? 2.295 -7.891 -4.391 1.00 94.38 105 LEU A C 1
ATOM 821 O O . LEU A 1 105 ? 1.456 -7.369 -5.120 1.00 94.38 105 LEU A O 1
ATOM 825 N N . ARG A 1 106 ? 2.549 -9.205 -4.417 1.00 90.44 106 ARG A N 1
ATOM 826 C CA . ARG A 1 106 ? 1.869 -10.185 -5.270 1.00 90.44 106 ARG A CA 1
ATOM 827 C C . ARG A 1 106 ? 1.452 -11.386 -4.409 1.00 90.44 106 ARG A C 1
ATOM 829 O O . ARG A 1 106 ? 2.255 -12.296 -4.249 1.00 90.44 106 ARG A O 1
ATOM 836 N N . PRO A 1 107 ? 0.252 -11.377 -3.805 1.00 76.38 107 PRO A N 1
ATOM 837 C CA . PRO A 1 107 ? -0.165 -12.424 -2.867 1.00 76.38 107 PRO A CA 1
ATOM 838 C C . PRO A 1 107 ? -0.402 -13.795 -3.522 1.00 76.38 107 PRO A C 1
ATOM 840 O O . PRO A 1 107 ? -0.310 -14.804 -2.835 1.00 76.38 107 PRO A O 1
ATOM 843 N N . ASP A 1 108 ? -0.685 -13.833 -4.828 1.00 68.62 108 ASP A N 1
ATOM 844 C CA . ASP A 1 108 ? -1.027 -15.057 -5.570 1.00 68.62 108 ASP A CA 1
ATOM 845 C C . ASP A 1 108 ? 0.152 -15.640 -6.374 1.00 68.62 108 ASP A C 1
ATOM 847 O O . ASP A 1 108 ? -0.059 -16.395 -7.327 1.00 68.62 108 ASP A O 1
ATOM 851 N N . ARG A 1 109 ? 1.391 -15.247 -6.056 1.00 53.56 109 ARG A N 1
ATOM 852 C CA . ARG A 1 109 ? 2.588 -15.609 -6.825 1.00 53.56 109 ARG A CA 1
ATOM 853 C C . ARG A 1 109 ? 3.614 -16.367 -5.998 1.00 53.56 109 ARG A C 1
ATOM 855 O O . ARG A 1 109 ? 3.726 -16.074 -4.790 1.00 53.56 109 ARG A O 1
#

pLDDT: mean 86.54, std 16.71, range [42.5, 98.31]

Foldseek 3Di:
DKDKDKAFQDPPVVPPDDDPDPPPAFGIKMKIAAQDQAKWKFFLKKWFQAPVGIDIDQDWPPGGMDIHHHGGMDMTIDHDDPVVNVRGFWIWIATPVRDIDIDTNDNPD

Radius of gyration: 13.69 Å; chains: 1; bounding box: 36×29×36 Å